Protein AF-A0A850M2Q4-F1 (afdb_monomer_lite)

Sequence (64 aa):
MTKSSRRKDKIAGRPLWEATDERCEECKGEMLKTGRFSYCCTACGLTQERYPTRIYRKRGSRRR

Radius of gyration: 21.51 Å; chains: 1; bounding box: 58×17×60 Å

Foldseek 3Di:
DDPPDPPPPCPDPDDPQPFDPDADPPPRATWTDPDPQWIAGPPPRDIDGHDDPPPPPPPDDDDD

Secondary structure (DSSP, 8-state):
------------------EEEEE-TTT--EEEE-SSSEEEETTT--EEE---------------

Structure (mmCIF, N/CA/C/O backbone):
data_AF-A0A850M2Q4-F1
#
_entry.id   AF-A0A850M2Q4-F1
#
loop_
_atom_site.group_PDB
_atom_site.id
_atom_site.type_symbol
_atom_site.label_atom_id
_atom_site.label_alt_id
_atom_site.label_comp_id
_atom_site.label_asym_id
_atom_site.label_entity_id
_atom_site.label_seq_id
_atom_site.pdbx_PDB_ins_code
_atom_site.Cartn_x
_atom_site.Cartn_y
_atom_site.Cartn_z
_atom_site.occupancy
_atom_site.B_iso_or_equiv
_atom_site.auth_seq_id
_atom_site.auth_comp_id
_atom_site.auth_asym_id
_atom_site.auth_atom_id
_atom_site.pdbx_PDB_model_num
ATOM 1 N N . MET A 1 1 ? -17.038 4.875 -51.402 1.00 46.78 1 MET A N 1
ATOM 2 C CA . MET A 1 1 ? -17.620 5.141 -50.067 1.00 46.78 1 MET A CA 1
ATOM 3 C C . MET A 1 1 ? -17.076 4.121 -49.072 1.00 46.78 1 MET A C 1
ATOM 5 O O . MET A 1 1 ? -17.616 3.029 -48.988 1.00 46.78 1 MET A O 1
ATOM 9 N N . THR A 1 2 ? -16.000 4.421 -48.344 1.00 50.75 2 THR A N 1
ATOM 10 C CA . THR A 1 2 ? -15.511 3.553 -47.258 1.00 50.75 2 THR A CA 1
ATOM 11 C C . THR A 1 2 ? -15.742 4.271 -45.933 1.00 50.75 2 THR A C 1
ATOM 13 O O . THR A 1 2 ? -15.119 5.283 -45.622 1.00 50.75 2 THR A O 1
ATOM 16 N N . LYS A 1 3 ? -16.739 3.790 -45.181 1.00 48.09 3 LYS A N 1
ATOM 17 C CA . LYS A 1 3 ? -17.057 4.254 -43.827 1.00 48.09 3 LYS A CA 1
ATOM 18 C C . LYS A 1 3 ? -15.893 3.877 -42.906 1.00 48.09 3 LYS A C 1
ATOM 20 O O . LYS A 1 3 ? -15.863 2.775 -42.369 1.00 48.09 3 LYS A O 1
ATOM 25 N N . SER A 1 4 ? -14.939 4.786 -42.726 1.00 49.53 4 SER A N 1
ATOM 26 C CA . SER A 1 4 ? -13.933 4.680 -41.668 1.00 49.53 4 SER A CA 1
ATOM 27 C C . SER A 1 4 ? -14.621 4.893 -40.322 1.00 49.53 4 SER A C 1
ATOM 29 O O . SER A 1 4 ? -14.853 6.019 -39.881 1.00 49.53 4 SER A O 1
ATOM 31 N N . SER A 1 5 ? -15.026 3.784 -39.709 1.00 56.31 5 SER A N 1
ATOM 32 C CA . SER A 1 5 ? -15.625 3.723 -38.380 1.00 56.31 5 SER A CA 1
ATOM 33 C C . SER A 1 5 ? -14.725 4.422 -37.361 1.00 56.31 5 SER A C 1
ATOM 35 O O . SER A 1 5 ? -13.676 3.900 -36.989 1.00 56.31 5 SER A O 1
ATOM 37 N N . ARG A 1 6 ? -15.155 5.603 -36.891 1.00 59.28 6 ARG A N 1
ATOM 38 C CA . ARG A 1 6 ? -14.620 6.274 -35.697 1.00 59.28 6 ARG A CA 1
ATOM 39 C C . ARG A 1 6 ? -14.703 5.301 -34.520 1.00 59.28 6 ARG A C 1
ATOM 41 O O . ARG A 1 6 ? -15.759 5.180 -33.897 1.00 59.28 6 ARG A O 1
ATOM 48 N N . ARG A 1 7 ? -13.606 4.610 -34.203 1.00 62.25 7 ARG A N 1
ATOM 49 C CA . ARG A 1 7 ? -13.462 3.943 -32.908 1.00 62.25 7 ARG A CA 1
ATOM 50 C C . ARG A 1 7 ? -13.397 5.049 -31.860 1.00 62.25 7 ARG A C 1
ATOM 52 O O . ARG A 1 7 ? -12.430 5.790 -31.772 1.00 62.25 7 ARG A O 1
ATOM 59 N N . LYS A 1 8 ? -14.505 5.227 -31.140 1.00 57.50 8 LYS A N 1
ATOM 60 C CA . LYS A 1 8 ? -14.527 5.982 -29.892 1.00 57.50 8 LYS A CA 1
ATOM 61 C C . LYS A 1 8 ? -13.788 5.123 -28.876 1.00 57.50 8 LYS A C 1
ATOM 63 O O . LYS A 1 8 ? -14.408 4.251 -28.268 1.00 57.50 8 LYS A O 1
ATOM 68 N N . ASP A 1 9 ? -12.488 5.345 -28.729 1.00 58.41 9 ASP A N 1
ATOM 69 C CA . ASP A 1 9 ? -11.725 4.826 -27.600 1.00 58.41 9 ASP A CA 1
ATOM 70 C C . ASP A 1 9 ? -12.300 5.465 -26.334 1.00 58.41 9 ASP A C 1
ATOM 72 O O . ASP A 1 9 ? -11.958 6.576 -25.931 1.00 58.41 9 ASP A O 1
ATOM 76 N N . LYS A 1 10 ? -13.293 4.790 -25.748 1.00 57.28 10 LYS A N 1
ATOM 77 C CA . LYS A 1 10 ? -13.779 5.099 -24.412 1.00 57.28 10 LYS A CA 1
ATOM 78 C C . LYS A 1 10 ? -12.650 4.706 -23.467 1.00 57.28 10 LYS A C 1
ATOM 80 O O . LYS A 1 10 ? -12.574 3.556 -23.045 1.00 57.28 10 LYS A O 1
ATOM 85 N N . ILE A 1 11 ? -11.774 5.657 -23.153 1.00 58.47 11 ILE A N 1
ATOM 86 C CA . ILE A 1 11 ? -10.926 5.582 -21.965 1.00 58.47 11 ILE A CA 1
ATOM 87 C C . ILE A 1 11 ? -11.912 5.571 -20.799 1.00 58.47 11 ILE A C 1
ATOM 89 O O . ILE A 1 11 ? -12.494 6.593 -20.439 1.00 58.47 11 ILE A O 1
ATOM 93 N N . ALA A 1 12 ? -12.233 4.366 -20.336 1.00 57.41 12 ALA A N 1
ATOM 94 C CA . ALA A 1 12 ? -13.187 4.149 -19.270 1.00 57.41 12 ALA A CA 1
ATOM 95 C C . ALA A 1 12 ? -12.695 4.916 -18.040 1.00 57.41 12 ALA A C 1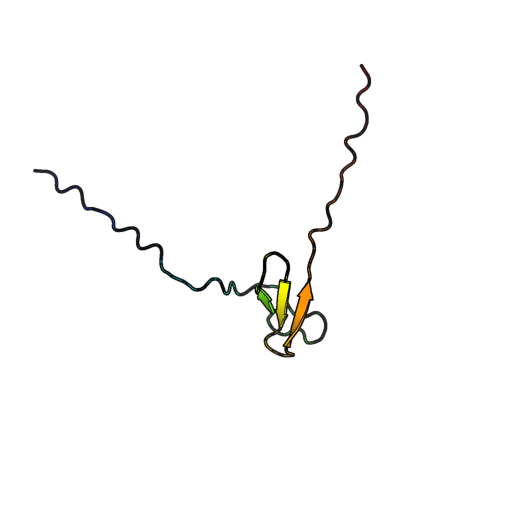
ATOM 97 O O . ALA A 1 12 ? -11.600 4.653 -17.548 1.00 57.41 12 ALA A O 1
ATOM 98 N N . GLY A 1 13 ? -13.502 5.869 -17.569 1.00 53.12 13 GLY A N 1
ATOM 99 C CA . GLY A 1 13 ? -13.290 6.606 -16.326 1.00 53.12 13 GLY A CA 1
ATOM 100 C C . GLY A 1 13 ? -13.409 5.685 -15.114 1.00 53.12 13 GLY A C 1
ATOM 101 O O . GLY A 1 13 ? -14.378 5.758 -14.366 1.00 53.12 13 GLY A O 1
ATOM 102 N N . ARG A 1 14 ? -12.443 4.780 -14.947 1.00 54.12 14 ARG A N 1
ATOM 103 C CA . ARG A 1 14 ? -12.285 3.980 -13.739 1.00 54.12 14 ARG A CA 1
ATOM 104 C C . ARG A 1 14 ? -11.572 4.838 -12.700 1.00 54.12 14 ARG A C 1
ATOM 106 O O . ARG A 1 14 ? -10.499 5.363 -13.000 1.00 54.12 14 ARG A O 1
ATOM 113 N N . PRO A 1 15 ? -12.128 4.990 -11.492 1.00 51.44 15 PRO A N 1
ATOM 114 C CA . PRO A 1 15 ? -11.380 5.620 -10.428 1.00 51.44 15 PRO A CA 1
ATOM 115 C C . PRO A 1 15 ? -10.185 4.708 -10.092 1.00 51.44 15 PRO A C 1
ATOM 117 O O . PRO A 1 15 ? -10.331 3.487 -10.015 1.00 51.44 15 PRO A O 1
ATOM 120 N N . LEU A 1 16 ? -8.996 5.306 -9.984 1.00 57.53 16 LEU A N 1
ATOM 121 C CA . LEU A 1 16 ? -7.692 4.649 -9.833 1.00 57.53 16 LEU A CA 1
ATOM 122 C C . LEU A 1 16 ? -7.514 4.070 -8.416 1.00 57.53 16 LEU A C 1
ATOM 124 O O . LEU A 1 16 ? -6.591 4.430 -7.698 1.00 57.53 16 LEU A O 1
ATOM 128 N N . TRP A 1 17 ? -8.426 3.202 -7.991 1.00 58.59 17 TRP A N 1
ATOM 129 C CA . TRP A 1 17 ? -8.242 2.348 -6.821 1.00 58.59 17 TRP A CA 1
ATOM 130 C C . TRP A 1 17 ? -7.764 1.014 -7.377 1.00 58.59 17 TRP A C 1
ATOM 132 O O . TRP A 1 17 ? -8.544 0.089 -7.606 1.00 58.59 17 TRP A O 1
ATOM 142 N N . GLU A 1 18 ? -6.487 0.963 -7.748 1.00 66.06 18 GLU A N 1
ATOM 143 C CA . GLU A 1 18 ? -5.873 -0.288 -8.170 1.00 66.06 18 GLU A CA 1
ATOM 144 C C . GLU A 1 18 ? -5.808 -1.186 -6.933 1.00 66.06 18 GLU A C 1
ATOM 146 O O . GLU A 1 18 ? -5.084 -0.893 -5.979 1.00 66.06 18 GLU A O 1
A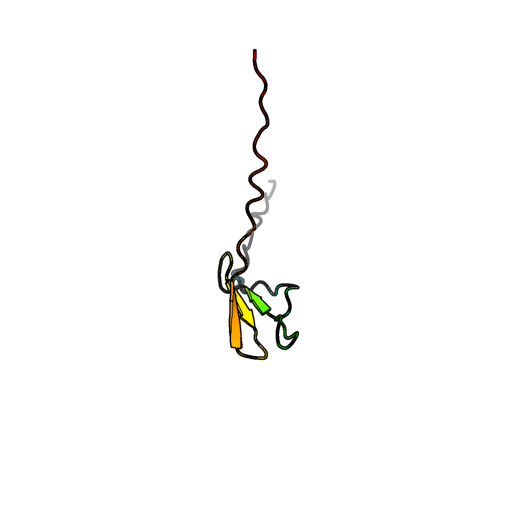TOM 151 N N . ALA A 1 19 ? -6.624 -2.243 -6.923 1.00 63.44 19 ALA A N 1
ATOM 152 C CA . ALA A 1 19 ? -6.455 -3.331 -5.976 1.00 63.44 19 ALA A CA 1
ATOM 153 C C . ALA A 1 19 ? -5.041 -3.879 -6.173 1.00 63.44 19 ALA A C 1
ATOM 155 O O . ALA A 1 19 ? -4.663 -4.243 -7.287 1.00 63.44 19 ALA A O 1
ATOM 156 N N . THR A 1 20 ? -4.246 -3.861 -5.112 1.00 68.69 20 THR A N 1
ATOM 157 C CA . THR A 1 20 ? -2.878 -4.369 -5.148 1.00 68.69 20 THR A CA 1
ATOM 158 C C . THR A 1 20 ? -2.833 -5.749 -4.531 1.00 68.69 20 THR A C 1
ATOM 160 O O . THR A 1 20 ? -3.497 -5.987 -3.527 1.00 68.69 20 THR A O 1
ATOM 163 N N . ASP A 1 21 ? -1.980 -6.627 -5.057 1.00 73.50 21 ASP A N 1
ATOM 164 C CA . ASP A 1 21 ? -1.659 -7.911 -4.417 1.00 73.50 21 ASP A CA 1
ATOM 165 C C . ASP A 1 21 ? -0.915 -7.740 -3.074 1.00 73.50 21 ASP A C 1
ATOM 167 O O . ASP A 1 21 ? -0.600 -8.715 -2.388 1.00 73.50 21 ASP A O 1
ATOM 171 N N . GLU A 1 22 ? -0.621 -6.498 -2.675 1.00 75.31 22 GLU A N 1
ATOM 172 C CA . GLU A 1 22 ? -0.015 -6.185 -1.390 1.00 75.31 22 GLU A CA 1
ATOM 173 C C . GLU A 1 22 ? -1.004 -6.422 -0.243 1.00 75.31 22 GLU A C 1
ATOM 175 O O . GLU A 1 22 ? -2.137 -5.935 -0.224 1.00 75.31 22 GLU A O 1
ATOM 180 N N . ARG A 1 23 ? -0.546 -7.204 0.736 1.00 85.31 23 ARG A N 1
ATOM 181 C CA . ARG A 1 23 ? -1.275 -7.505 1.966 1.00 85.31 23 ARG A CA 1
ATOM 182 C C . ARG A 1 23 ? -0.692 -6.707 3.116 1.00 85.31 23 ARG A C 1
ATOM 184 O O . ARG A 1 23 ? 0.527 -6.586 3.226 1.00 85.31 23 ARG A O 1
ATOM 191 N N . CYS A 1 24 ? -1.563 -6.245 4.006 1.00 85.81 24 CYS A N 1
ATOM 192 C CA . CYS A 1 24 ? -1.148 -5.558 5.218 1.00 85.81 24 CYS A CA 1
ATOM 193 C C . CYS A 1 24 ? -0.213 -6.449 6.032 1.00 85.81 24 CYS A C 1
ATOM 195 O O . CYS A 1 24 ? -0.504 -7.621 6.277 1.00 85.81 24 CYS A O 1
ATOM 197 N N . GLU A 1 25 ? 0.915 -5.894 6.459 1.00 84.31 25 GLU A N 1
ATOM 198 C CA . GLU A 1 25 ? 1.915 -6.658 7.206 1.00 84.31 25 GLU A CA 1
ATOM 199 C C . GLU A 1 25 ? 1.392 -7.148 8.559 1.00 84.31 25 GLU A C 1
ATOM 201 O O . GLU A 1 25 ? 1.766 -8.243 8.977 1.00 84.31 25 GLU A O 1
ATOM 206 N N . GLU A 1 26 ? 0.473 -6.394 9.164 1.00 85.75 26 GLU A N 1
ATOM 207 C CA . GLU A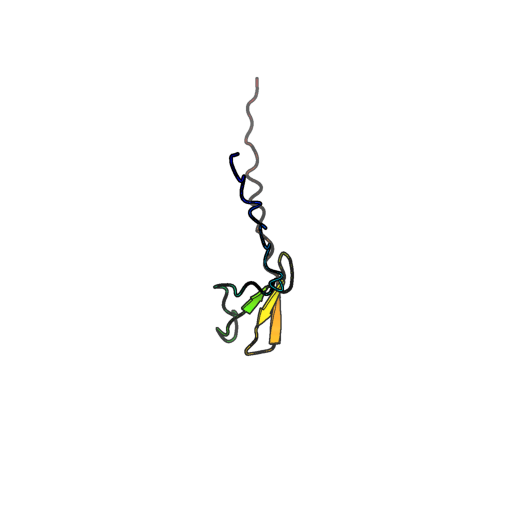 1 26 ? -0.104 -6.683 10.475 1.00 85.75 26 GLU A CA 1
ATOM 208 C C . GLU A 1 26 ? -1.259 -7.691 10.396 1.00 85.75 26 GLU A C 1
ATOM 210 O O . GLU A 1 26 ? -1.198 -8.757 11.002 1.00 85.75 26 GLU A O 1
ATOM 215 N N . CYS A 1 27 ? -2.296 -7.399 9.603 1.00 88.69 27 CYS A N 1
ATOM 216 C CA . CYS A 1 27 ? -3.526 -8.201 9.586 1.00 88.69 27 CYS A CA 1
ATOM 217 C C . CYS A 1 27 ? -3.687 -9.112 8.357 1.00 88.69 27 CYS A C 1
ATOM 219 O O . CYS A 1 27 ? -4.689 -9.813 8.246 1.00 88.69 27 CYS A O 1
ATOM 221 N N . LYS A 1 28 ? -2.751 -9.077 7.394 1.00 88.00 28 LYS A N 1
ATOM 222 C CA . LYS A 1 28 ? -2.847 -9.764 6.084 1.00 88.00 28 LYS A CA 1
ATOM 223 C C . LYS A 1 28 ? -4.105 -9.416 5.267 1.00 88.00 28 LYS A C 1
ATOM 225 O O . LYS A 1 28 ? -4.420 -10.088 4.279 1.00 88.00 28 LYS A O 1
ATOM 230 N N . GLY A 1 29 ? -4.799 -8.341 5.638 1.00 86.00 29 GLY A N 1
ATOM 231 C CA . GLY A 1 29 ? -5.915 -7.775 4.891 1.00 86.00 29 GLY A CA 1
ATOM 232 C C . GLY A 1 29 ? -5.476 -7.186 3.555 1.00 86.00 29 GLY A C 1
ATOM 233 O O . GLY A 1 29 ? -4.290 -6.935 3.326 1.00 86.00 29 GLY A O 1
ATOM 234 N N . GLU A 1 30 ? -6.436 -6.981 2.661 1.00 85.25 30 GLU A N 1
ATOM 235 C CA . GLU A 1 30 ? -6.187 -6.354 1.364 1.00 85.25 30 GLU A CA 1
ATOM 236 C C . GLU A 1 30 ? -5.764 -4.896 1.550 1.00 85.25 30 GLU A C 1
ATOM 238 O O . GLU A 1 30 ? -6.269 -4.188 2.431 1.00 85.25 30 GLU A O 1
ATOM 243 N N . MET A 1 31 ? -4.806 -4.454 0.738 1.00 87.62 31 MET A N 1
ATOM 244 C CA . MET A 1 31 ? -4.414 -3.054 0.686 1.00 87.62 31 MET A CA 1
ATOM 245 C C . MET A 1 31 ? -4.869 -2.427 -0.624 1.00 87.62 31 MET A C 1
ATOM 247 O O . MET A 1 31 ? -4.794 -3.025 -1.697 1.00 87.62 31 MET A O 1
ATOM 251 N N . LEU A 1 32 ? -5.348 -1.195 -0.514 1.00 85.31 32 LEU A N 1
ATOM 252 C CA . LEU A 1 32 ? -5.666 -0.335 -1.636 1.00 85.31 32 LEU A CA 1
ATOM 253 C C . LEU A 1 32 ? -4.550 0.676 -1.805 1.00 85.31 32 LEU A C 1
ATOM 255 O O . LEU A 1 32 ? -4.144 1.341 -0.851 1.00 85.31 32 LEU A O 1
ATOM 259 N N . LYS A 1 33 ? -4.091 0.839 -3.038 1.00 85.44 33 LYS A N 1
ATOM 260 C CA . LYS A 1 33 ? -3.142 1.890 -3.367 1.00 85.44 33 LYS A CA 1
ATOM 261 C C . LYS A 1 33 ? -3.844 3.244 -3.337 1.00 85.44 33 LYS A C 1
ATOM 263 O O . LYS A 1 33 ? -4.718 3.514 -4.155 1.00 85.44 33 LYS A O 1
ATOM 268 N N . THR A 1 34 ? -3.461 4.092 -2.389 1.00 83.31 34 THR A N 1
ATOM 269 C CA . THR A 1 34 ? -3.999 5.453 -2.230 1.00 83.31 34 THR A CA 1
ATOM 270 C C . THR A 1 34 ? -3.076 6.513 -2.824 1.00 83.31 34 THR A C 1
ATOM 272 O O . THR A 1 34 ? -3.515 7.620 -3.125 1.00 83.31 34 THR A O 1
ATOM 275 N N . GLY A 1 35 ? -1.801 6.183 -3.031 1.00 81.38 35 GLY A N 1
ATOM 276 C CA . GLY A 1 35 ? -0.809 7.093 -3.589 1.00 81.38 35 GLY A CA 1
ATOM 277 C C . GLY A 1 35 ? 0.263 6.372 -4.395 1.00 81.38 35 GLY A C 1
ATOM 278 O O . GLY A 1 35 ? 0.205 5.170 -4.642 1.00 81.38 35 GLY A O 1
ATOM 279 N N . ARG A 1 36 ? 1.294 7.111 -4.814 1.00 81.06 36 ARG A N 1
ATOM 280 C CA . ARG A 1 36 ? 2.397 6.539 -5.606 1.00 81.06 36 ARG A CA 1
ATOM 281 C C . ARG A 1 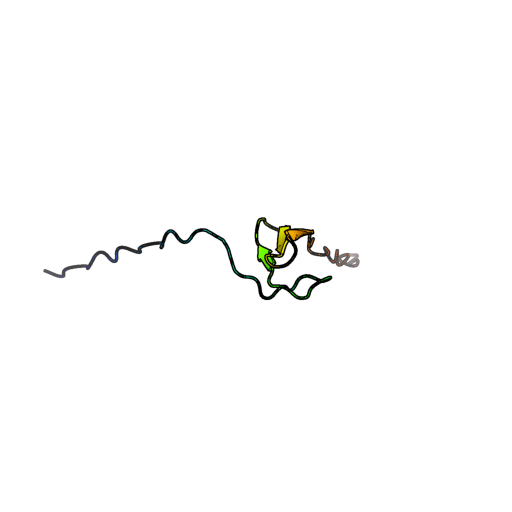36 ? 3.162 5.450 -4.846 1.00 81.06 36 ARG A C 1
ATOM 283 O O . ARG A 1 36 ? 3.610 4.492 -5.470 1.00 81.06 36 ARG A O 1
ATOM 290 N N . PHE A 1 37 ? 3.283 5.620 -3.532 1.00 84.50 37 PHE A N 1
ATOM 291 C CA . PHE A 1 37 ? 3.985 4.726 -2.609 1.00 84.50 37 PHE A CA 1
ATOM 292 C C . PHE A 1 37 ? 3.180 4.464 -1.333 1.00 84.50 37 PHE A C 1
ATOM 294 O O . PHE A 1 37 ? 3.727 3.922 -0.382 1.00 84.50 37 PHE A O 1
ATOM 301 N N . SER A 1 38 ? 1.909 4.867 -1.310 1.00 85.00 38 SER A N 1
ATOM 302 C CA . SER A 1 38 ? 1.055 4.826 -0.124 1.00 85.00 38 SER A CA 1
ATOM 303 C C . SER A 1 38 ? -0.070 3.823 -0.348 1.00 85.00 38 SER A C 1
ATOM 305 O O . SER A 1 38 ? -0.746 3.862 -1.382 1.00 85.00 38 SER A O 1
ATOM 307 N N . TYR A 1 39 ? -0.257 2.942 0.627 1.00 87.75 39 TYR A N 1
ATOM 308 C CA . TYR A 1 39 ? -1.217 1.847 0.596 1.00 87.75 39 TYR A CA 1
ATOM 309 C C . TYR A 1 39 ? -2.027 1.868 1.884 1.00 87.75 39 TYR A C 1
ATOM 311 O O . TYR A 1 39 ? -1.455 1.955 2.964 1.00 87.75 39 TYR A O 1
ATOM 319 N N . CYS A 1 40 ? -3.348 1.793 1.794 1.00 87.62 40 CYS A N 1
ATOM 320 C CA . CYS A 1 40 ? -4.234 1.752 2.951 1.00 87.62 40 CYS A CA 1
ATOM 321 C C . CYS A 1 40 ? -4.880 0.372 3.055 1.00 87.62 40 CYS A C 1
ATOM 323 O O . CYS A 1 40 ? -5.450 -0.123 2.083 1.00 87.62 40 CYS A O 1
ATOM 325 N N . CYS A 1 41 ? -4.786 -0.264 4.219 1.00 90.44 41 CYS A N 1
ATOM 326 C CA . CYS A 1 41 ? -5.441 -1.537 4.462 1.00 90.44 41 CYS A CA 1
ATOM 327 C C . CYS A 1 41 ? -6.941 -1.338 4.683 1.00 90.44 41 CYS A C 1
ATOM 329 O O . CYS A 1 41 ? -7.346 -0.588 5.566 1.00 90.44 41 CYS A O 1
ATOM 331 N N . THR A 1 42 ? -7.772 -2.065 3.941 1.00 86.62 42 THR A N 1
ATOM 332 C CA . THR A 1 42 ? -9.235 -2.007 4.099 1.00 86.62 42 THR A CA 1
ATOM 333 C C . THR A 1 42 ? -9.736 -2.751 5.331 1.00 86.62 42 THR A C 1
ATOM 335 O O . THR A 1 42 ? -10.832 -2.468 5.802 1.00 86.62 42 THR A O 1
ATOM 338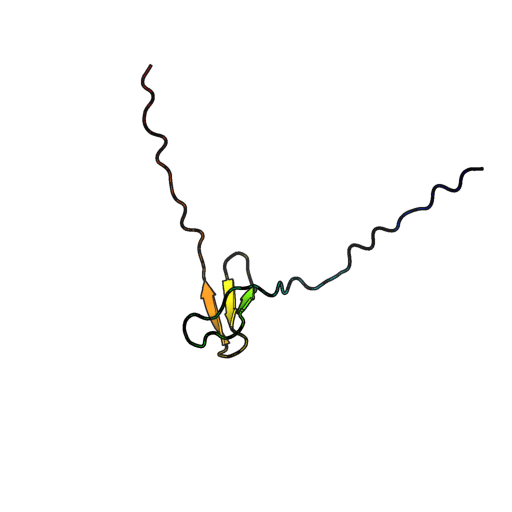 N N . ALA A 1 43 ? -8.945 -3.687 5.862 1.00 88.56 43 ALA A N 1
ATOM 339 C CA . ALA A 1 43 ? -9.329 -4.491 7.017 1.00 88.56 43 ALA A CA 1
ATOM 340 C C . ALA A 1 43 ? -9.071 -3.771 8.350 1.00 88.56 43 ALA A C 1
ATOM 342 O O . ALA A 1 43 ? -9.943 -3.763 9.211 1.00 88.56 43 ALA A O 1
ATOM 343 N N . CYS A 1 44 ? -7.891 -3.163 8.524 1.00 89.94 44 CYS A N 1
ATOM 344 C CA . CYS A 1 44 ? -7.518 -2.482 9.773 1.00 89.94 44 CYS A CA 1
ATOM 345 C C . CYS A 1 44 ? -7.380 -0.957 9.652 1.00 89.94 44 CYS A C 1
ATOM 347 O O . CYS A 1 44 ? -7.202 -0.285 10.662 1.00 89.94 44 CYS A O 1
ATOM 349 N N . GLY A 1 45 ? -7.433 -0.392 8.441 1.00 87.12 45 GLY A N 1
ATOM 350 C CA . GLY A 1 45 ? -7.281 1.050 8.215 1.00 87.12 45 GLY A CA 1
ATOM 351 C C . GLY A 1 45 ? -5.840 1.567 8.283 1.00 87.12 45 GLY A C 1
ATOM 352 O O . GLY A 1 45 ? -5.616 2.768 8.140 1.00 87.12 45 GLY A O 1
ATOM 353 N N . LEU A 1 46 ? -4.846 0.694 8.487 1.00 87.94 46 LEU A N 1
ATOM 354 C CA . LEU A 1 46 ? -3.446 1.113 8.541 1.00 87.94 46 LEU A CA 1
ATOM 355 C C . LEU A 1 46 ? -2.945 1.574 7.176 1.00 87.94 46 LEU A C 1
ATOM 357 O O . LEU A 1 46 ? -3.097 0.878 6.170 1.00 87.94 46 LEU A O 1
ATOM 361 N N . THR A 1 47 ? -2.277 2.725 7.167 1.00 86.69 47 THR A N 1
ATOM 362 C CA . THR A 1 47 ? -1.576 3.233 5.988 1.00 86.69 47 THR A CA 1
ATOM 363 C C . THR A 1 47 ? -0.107 2.825 6.055 1.00 86.69 47 THR A C 1
ATOM 365 O O . THR A 1 47 ? 0.555 3.065 7.060 1.00 86.69 47 THR A O 1
ATOM 368 N N . GLN A 1 48 ? 0.403 2.203 4.995 1.00 86.19 48 GLN A N 1
ATOM 369 C CA . GLN A 1 48 ? 1.800 1.804 4.853 1.00 86.19 48 GLN A CA 1
ATOM 370 C C . GLN A 1 48 ? 2.421 2.512 3.654 1.00 86.19 48 GLN A C 1
ATOM 372 O O . GLN A 1 48 ? 1.812 2.612 2.585 1.00 86.19 48 GLN A O 1
ATOM 377 N N . GLU A 1 49 ? 3.651 2.986 3.828 1.00 87.06 49 GLU A N 1
ATOM 378 C CA . GLU A 1 49 ? 4.431 3.586 2.753 1.00 87.06 49 GLU A CA 1
ATOM 379 C C . GLU A 1 49 ? 5.534 2.625 2.306 1.00 87.06 49 GLU A C 1
ATOM 381 O O . GLU A 1 49 ? 6.407 2.256 3.091 1.00 87.06 49 GLU A O 1
ATOM 386 N N . ARG A 1 50 ? 5.522 2.224 1.032 1.00 78.25 50 ARG A N 1
ATOM 387 C CA . ARG A 1 50 ? 6.583 1.403 0.433 1.00 78.25 50 ARG A CA 1
ATOM 388 C C . ARG A 1 50 ? 7.382 2.233 -0.550 1.00 78.25 50 ARG A C 1
ATOM 390 O O . ARG A 1 50 ? 7.023 2.394 -1.717 1.00 78.25 50 ARG A O 1
ATOM 397 N N . TYR A 1 51 ? 8.504 2.749 -0.066 1.00 73.81 51 TYR A N 1
ATOM 398 C CA . TYR A 1 51 ? 9.478 3.406 -0.919 1.00 73.81 51 TYR A CA 1
ATOM 399 C C . TYR A 1 51 ? 10.225 2.353 -1.741 1.00 73.81 51 TYR A C 1
ATOM 401 O O . TYR A 1 51 ? 10.695 1.359 -1.182 1.00 73.81 51 T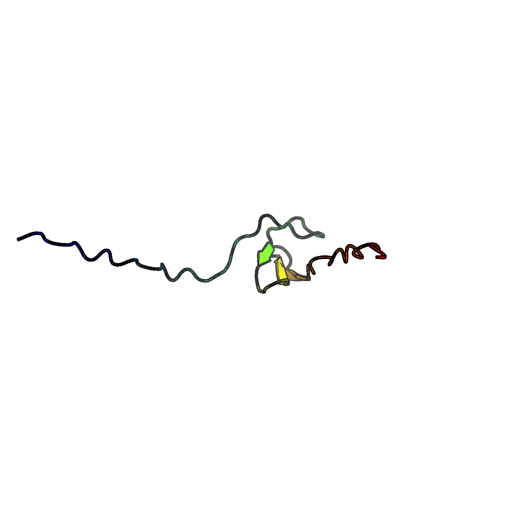YR A O 1
ATOM 409 N N . PRO A 1 52 ? 10.399 2.554 -3.058 1.00 66.44 52 PRO A N 1
ATOM 410 C CA . PRO A 1 52 ? 11.294 1.720 -3.830 1.00 66.44 52 PRO A CA 1
ATOM 411 C C . PRO A 1 52 ? 12.683 1.937 -3.246 1.00 66.44 52 PRO A C 1
ATOM 413 O O . PRO A 1 52 ? 13.230 3.040 -3.325 1.00 66.44 52 PRO A O 1
ATOM 416 N N . THR A 1 53 ? 13.259 0.897 -2.646 1.00 63.16 53 THR A N 1
ATOM 417 C CA . THR A 1 53 ? 14.665 0.913 -2.257 1.00 63.16 53 THR A CA 1
ATOM 418 C C . THR A 1 53 ? 15.460 1.161 -3.530 1.00 63.16 53 THR A C 1
ATOM 420 O O . THR A 1 53 ? 15.644 0.258 -4.350 1.00 63.16 53 THR A O 1
ATOM 423 N N . ARG A 1 54 ? 15.881 2.414 -3.746 1.00 52.50 54 ARG A N 1
ATOM 424 C CA . ARG A 1 54 ? 16.834 2.767 -4.793 1.00 52.50 54 ARG A CA 1
ATOM 425 C C . ARG A 1 54 ? 18.100 1.988 -4.479 1.00 52.50 54 ARG A C 1
ATOM 427 O O . ARG A 1 54 ? 18.941 2.433 -3.704 1.00 52.50 54 ARG A O 1
ATOM 434 N N . ILE A 1 55 ? 18.248 0.834 -5.114 1.00 60.81 55 ILE A N 1
ATOM 435 C CA . ILE A 1 55 ? 19.545 0.206 -5.306 1.00 60.81 55 ILE A CA 1
ATOM 436 C C . ILE A 1 55 ? 20.332 1.175 -6.189 1.00 60.81 55 ILE A C 1
ATOM 438 O O . ILE A 1 55 ? 20.306 1.097 -7.416 1.00 60.81 55 ILE A O 1
ATOM 442 N N . TYR A 1 56 ? 21.005 2.143 -5.563 1.00 52.97 56 TYR A N 1
ATOM 443 C CA . TYR A 1 56 ? 22.105 2.862 -6.186 1.00 52.97 56 TYR A CA 1
ATOM 444 C C . TYR A 1 56 ? 23.191 1.820 -6.449 1.00 52.97 56 TYR A C 1
ATOM 446 O O . TYR A 1 56 ? 24.114 1.634 -5.657 1.00 52.97 56 TYR A O 1
ATOM 454 N N . ARG A 1 57 ? 23.082 1.102 -7.572 1.00 59.25 57 ARG A N 1
ATOM 455 C CA . ARG A 1 57 ? 24.230 0.412 -8.151 1.00 59.25 57 ARG A CA 1
ATOM 456 C C . ARG A 1 57 ? 25.234 1.510 -8.476 1.00 59.25 57 ARG A C 1
ATOM 458 O O . ARG A 1 57 ? 25.106 2.182 -9.498 1.00 59.25 57 ARG A O 1
ATOM 465 N N . LYS A 1 58 ? 26.197 1.733 -7.574 1.00 54.59 58 LYS A N 1
ATOM 466 C CA . LYS A 1 58 ? 27.386 2.537 -7.858 1.00 54.59 58 LYS A CA 1
ATOM 467 C C . LYS A 1 58 ? 27.954 1.990 -9.166 1.00 54.59 58 LYS A C 1
ATOM 469 O O . LYS A 1 58 ? 28.413 0.850 -9.201 1.00 54.59 58 LYS A O 1
ATOM 474 N N . ARG A 1 59 ? 27.855 2.763 -10.253 1.00 58.91 59 ARG A N 1
ATOM 475 C CA . ARG A 1 59 ? 28.553 2.473 -11.510 1.00 58.91 59 ARG A CA 1
ATOM 476 C C . ARG A 1 59 ? 30.037 2.478 -11.163 1.00 58.91 59 ARG A C 1
ATOM 478 O O . ARG A 1 59 ? 30.638 3.536 -11.000 1.00 58.91 59 ARG A O 1
ATOM 485 N N . GLY A 1 60 ? 30.579 1.287 -10.942 1.00 54.97 60 GLY A N 1
ATOM 486 C CA . GLY A 1 60 ? 31.996 1.081 -10.723 1.00 54.97 60 GLY A CA 1
ATOM 487 C C . GLY A 1 60 ? 32.776 1.631 -11.910 1.00 54.97 60 GLY A C 1
ATOM 488 O O . GLY A 1 60 ? 32.518 1.260 -13.052 1.00 54.97 60 GLY A O 1
ATOM 489 N N . SER A 1 61 ? 33.675 2.559 -11.594 1.00 65.44 61 SER A N 1
ATOM 490 C CA . SER A 1 61 ? 34.960 2.841 -12.233 1.00 65.44 61 SER A CA 1
ATOM 491 C C . SER A 1 61 ? 35.226 2.148 -13.581 1.00 65.44 61 SER A C 1
ATOM 493 O O . SER A 1 61 ? 35.524 0.955 -13.632 1.00 65.44 61 SER A O 1
ATOM 495 N N . ARG A 1 62 ? 35.255 2.924 -14.670 1.00 57.84 62 ARG A N 1
ATOM 496 C CA . ARG A 1 62 ? 36.138 2.631 -15.808 1.00 57.84 62 ARG A CA 1
ATOM 497 C C . ARG A 1 62 ? 37.038 3.839 -16.028 1.00 57.84 62 ARG A C 1
ATOM 499 O O . ARG A 1 62 ? 36.648 4.799 -16.682 1.00 57.84 62 ARG A O 1
ATOM 506 N N . ARG A 1 63 ? 38.226 3.769 -15.419 1.00 61.62 63 ARG A N 1
ATOM 507 C CA . ARG A 1 63 ? 39.395 4.575 -15.785 1.00 61.62 63 ARG A CA 1
ATOM 508 C C . ARG A 1 63 ? 39.681 4.365 -17.277 1.00 61.62 63 ARG A C 1
ATOM 510 O O . ARG A 1 63 ? 39.730 3.216 -17.723 1.00 61.62 63 ARG A O 1
ATOM 517 N N . ARG A 1 64 ? 39.875 5.453 -18.011 1.00 64.38 64 ARG A N 1
ATOM 518 C CA . ARG A 1 64 ? 40.690 5.511 -19.223 1.00 64.38 64 ARG A CA 1
ATOM 519 C C . ARG A 1 64 ? 41.543 6.758 -19.133 1.00 64.38 64 ARG A C 1
ATOM 521 O O . ARG A 1 64 ? 40.989 7.772 -18.656 1.00 64.38 64 ARG A O 1
#

pLDDT: mean 70.9, std 14.35, range [46.78, 90.44]